Protein AF-A0A822F951-F1 (afdb_monomer_lite)

Foldseek 3Di:
DDPVVCVPDPDKDFDADPQQATQFIDPCCCVPPNDDRVVRHRHHPLVVDDPVCSVVVVVVSVVVVD

Radius of gyration: 12.86 Å; chains: 1; bounding box: 29×23×38 Å

Secondary structure (DSSP, 8-state):
---HHHHH-SS--EEE-TTSBEEEE-TTHHHHH---HHHHTTSBGGGGS-TTTHHHHHHHHHHT--

pLDDT: mean 90.5, std 10.94, range [47.44, 98.25]

Structure (mmCIF, N/CA/C/O backbone):
data_AF-A0A822F951-F1
#
_entry.id   AF-A0A822F951-F1
#
loop_
_atom_site.group_PDB
_atom_site.id
_atom_site.type_symbol
_atom_site.label_atom_id
_atom_site.label_alt_id
_atom_site.label_comp_id
_atom_site.label_asym_id
_atom_site.label_entity_id
_atom_site.label_seq_id
_atom_site.pdbx_PDB_ins_code
_atom_site.Cartn_x
_atom_site.Cartn_y
_atom_site.Cartn_z
_atom_site.occupancy
_atom_site.B_iso_or_equiv
_atom_site.auth_seq_id
_atom_site.auth_comp_id
_atom_site.auth_asym_id
_atom_site.auth_atom_id
_atom_site.pdbx_PDB_model_num
ATOM 1 N N . MET A 1 1 ? 4.009 -9.121 -24.661 1.00 47.44 1 MET A N 1
ATOM 2 C CA . MET A 1 1 ? 3.938 -7.646 -24.608 1.00 47.44 1 MET A CA 1
ATOM 3 C C . MET A 1 1 ? 3.932 -7.244 -23.141 1.00 47.44 1 MET A C 1
ATOM 5 O O . MET A 1 1 ? 3.085 -7.758 -22.423 1.00 47.44 1 MET A O 1
ATOM 9 N N . GLY A 1 2 ? 4.894 -6.440 -22.681 1.00 60.00 2 GLY A N 1
ATOM 10 C CA . GLY A 1 2 ? 4.879 -5.877 -21.322 1.00 60.00 2 GLY A CA 1
ATOM 11 C C . GLY A 1 2 ? 3.839 -4.761 -21.195 1.00 60.00 2 GLY A C 1
ATOM 12 O O . GLY A 1 2 ? 3.460 -4.158 -22.203 1.00 60.00 2 GLY A O 1
ATOM 13 N N . ASN A 1 3 ? 3.355 -4.510 -19.978 1.00 69.44 3 ASN A N 1
ATOM 14 C CA . ASN A 1 3 ? 2.404 -3.435 -19.697 1.00 69.4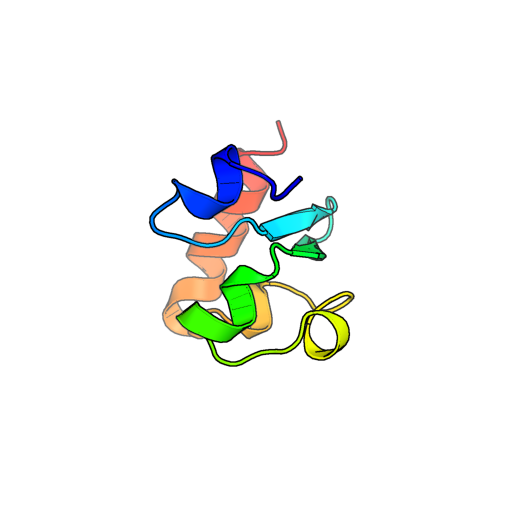4 3 ASN A CA 1
ATOM 15 C C . ASN A 1 3 ? 3.144 -2.090 -19.720 1.00 69.44 3 ASN A C 1
ATOM 17 O O . ASN A 1 3 ? 3.550 -1.590 -18.676 1.00 69.44 3 ASN A O 1
ATOM 21 N N . VAL A 1 4 ? 3.272 -1.495 -20.913 1.00 77.94 4 VAL A N 1
ATOM 22 C CA . VAL A 1 4 ? 3.994 -0.232 -21.178 1.00 77.94 4 VAL A CA 1
ATOM 23 C C . VAL A 1 4 ? 3.626 0.886 -20.194 1.00 77.94 4 VAL A C 1
ATOM 25 O O . VAL A 1 4 ? 4.477 1.689 -19.832 1.00 77.94 4 VAL A O 1
ATOM 28 N N . LEU A 1 5 ? 2.372 0.924 -19.729 1.00 78.88 5 LEU A N 1
ATOM 29 C CA . LEU A 1 5 ? 1.912 1.901 -18.743 1.00 78.88 5 LEU A CA 1
ATOM 30 C C . LEU A 1 5 ? 2.607 1.733 -17.381 1.00 78.88 5 LEU A C 1
ATOM 32 O O . LEU A 1 5 ? 3.067 2.712 -16.809 1.00 78.88 5 LEU A O 1
ATOM 36 N N . LEU A 1 6 ? 2.708 0.497 -16.882 1.00 78.75 6 LEU A N 1
ATOM 37 C CA . LEU A 1 6 ? 3.361 0.197 -15.604 1.00 78.75 6 LEU A CA 1
ATOM 38 C C . LEU A 1 6 ? 4.878 0.360 -15.710 1.00 78.75 6 LEU A C 1
ATOM 40 O O . LEU A 1 6 ? 5.502 0.837 -14.771 1.00 78.75 6 LEU A O 1
ATOM 44 N N . ASP A 1 7 ? 5.452 0.015 -16.864 1.00 73.00 7 ASP A N 1
ATOM 45 C CA . ASP A 1 7 ? 6.888 0.163 -17.116 1.00 73.00 7 ASP A CA 1
ATOM 46 C C . ASP A 1 7 ? 7.306 1.644 -17.235 1.00 73.00 7 ASP A C 1
ATOM 48 O O . ASP A 1 7 ? 8.446 1.992 -16.937 1.00 73.00 7 ASP A O 1
ATOM 52 N N . ALA A 1 8 ? 6.391 2.529 -17.653 1.00 82.44 8 ALA A N 1
ATOM 53 C CA . ALA A 1 8 ? 6.623 3.974 -17.724 1.00 82.44 8 ALA A CA 1
ATOM 54 C C . ALA A 1 8 ? 6.371 4.704 -16.390 1.00 82.44 8 ALA A C 1
ATOM 56 O O . ALA A 1 8 ? 6.794 5.852 -16.226 1.00 82.44 8 ALA A O 1
ATOM 57 N N . MET A 1 9 ? 5.670 4.073 -15.443 1.00 85.94 9 MET A N 1
ATOM 58 C CA . MET A 1 9 ? 5.403 4.654 -14.131 1.00 85.94 9 MET A CA 1
ATOM 59 C C . MET A 1 9 ? 6.657 4.620 -13.255 1.00 85.94 9 MET A C 1
ATOM 61 O O . MET A 1 9 ? 7.274 3.578 -13.059 1.00 85.94 9 MET A O 1
ATOM 65 N N . GLN A 1 10 ? 6.981 5.753 -12.630 1.00 87.44 10 GLN A N 1
ATOM 66 C CA . GLN A 1 10 ? 7.965 5.811 -11.545 1.00 87.44 10 GLN A CA 1
ATOM 67 C C . GLN A 1 10 ? 7.299 5.441 -10.211 1.00 87.44 10 GLN A C 1
ATOM 69 O O . GLN A 1 10 ? 7.240 6.251 -9.288 1.00 87.44 10 GLN A O 1
ATOM 74 N N . GLY A 1 11 ? 6.748 4.230 -10.121 1.00 90.69 11 GLY A N 1
ATOM 75 C CA . GLY A 1 11 ? 6.114 3.752 -8.899 1.00 90.69 11 GLY A CA 1
ATOM 76 C C . GLY A 1 11 ? 5.560 2.335 -8.993 1.00 90.69 11 GLY A C 1
ATOM 77 O O . GLY A 1 11 ? 5.867 1.556 -9.899 1.00 90.69 11 GLY A O 1
ATOM 78 N N . THR A 1 12 ? 4.708 2.011 -8.026 1.00 92.38 12 THR A N 1
ATOM 79 C CA . THR A 1 12 ? 3.938 0.770 -7.996 1.00 92.38 12 THR A CA 1
ATOM 80 C C . THR A 1 12 ? 2.451 1.091 -7.988 1.00 92.38 12 THR A C 1
ATOM 82 O O . THR A 1 12 ? 2.025 2.086 -7.403 1.00 92.38 12 THR A O 1
ATOM 85 N N . LEU A 1 13 ? 1.663 0.238 -8.629 1.00 93.38 13 LEU A N 1
ATOM 86 C CA . LEU A 1 13 ? 0.214 0.239 -8.524 1.00 93.38 13 LEU A CA 1
ATOM 87 C C . LEU A 1 13 ? -0.190 -0.737 -7.416 1.00 93.38 13 LEU A C 1
ATOM 89 O O . LEU A 1 13 ? 0.334 -1.851 -7.358 1.00 93.38 13 LEU A O 1
ATOM 93 N N . ILE A 1 14 ? -1.112 -0.314 -6.555 1.00 95.06 14 ILE A N 1
ATOM 94 C CA . ILE A 1 14 ? -1.716 -1.140 -5.507 1.00 95.06 14 ILE A CA 1
ATOM 95 C C . ILE A 1 14 ? -3.226 -0.953 -5.603 1.00 95.06 14 ILE A C 1
ATOM 97 O O . ILE A 1 14 ? -3.711 0.179 -5.600 1.00 95.06 14 ILE A O 1
ATOM 101 N N . CYS A 1 15 ? -3.951 -2.060 -5.691 1.00 95.56 15 CYS A N 1
ATOM 102 C CA . CYS A 1 15 ? -5.404 -2.093 -5.694 1.00 95.56 15 CYS A CA 1
ATOM 103 C C . CYS A 1 15 ? -5.892 -2.597 -4.338 1.00 95.56 15 CYS A C 1
ATOM 105 O O . CYS A 1 15 ? -5.428 -3.631 -3.848 1.00 95.56 15 CYS A O 1
ATOM 107 N N . LEU A 1 16 ? -6.844 -1.874 -3.757 1.00 96.06 16 LEU A N 1
ATOM 108 C CA . LEU A 1 16 ? -7.439 -2.184 -2.463 1.00 96.06 16 LEU A CA 1
ATOM 109 C C . LEU A 1 16 ? -8.929 -2.487 -2.632 1.00 96.06 16 LEU A C 1
ATOM 111 O O . LEU A 1 16 ? -9.570 -1.942 -3.531 1.00 96.06 16 LEU A O 1
ATOM 115 N N . ASP A 1 17 ? -9.476 -3.332 -1.763 1.00 95.31 17 ASP A N 1
ATOM 116 C CA . ASP A 1 17 ? -10.922 -3.421 -1.564 1.00 95.31 17 ASP A CA 1
ATOM 117 C C . ASP A 1 17 ? -11.430 -2.358 -0.569 1.00 95.31 17 ASP A C 1
ATOM 119 O O . ASP A 1 17 ? -10.664 -1.587 0.015 1.00 95.31 17 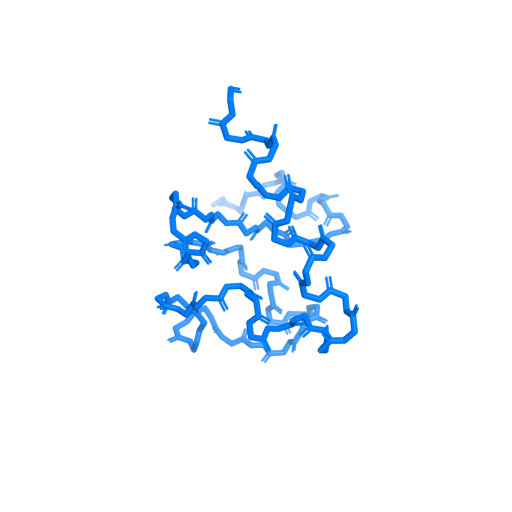ASP A O 1
ATOM 123 N N . ASN A 1 18 ? -12.743 -2.352 -0.330 1.00 92.69 18 ASN A N 1
ATOM 124 C CA . ASN A 1 18 ? -13.406 -1.404 0.574 1.00 92.69 18 ASN A CA 1
ATOM 125 C C . ASN A 1 18 ? -13.054 -1.611 2.063 1.00 92.69 18 ASN A C 1
ATOM 127 O O . ASN A 1 18 ? -13.482 -0.834 2.916 1.00 92.69 18 ASN A O 1
ATOM 131 N N . HIS A 1 19 ? -12.304 -2.662 2.394 1.00 93.81 19 HIS A N 1
ATOM 132 C CA . HIS A 1 19 ? -11.780 -2.942 3.729 1.00 93.81 19 HIS A CA 1
ATOM 133 C C . HIS A 1 19 ? -10.271 -2.665 3.819 1.00 93.81 19 HIS A C 1
ATOM 135 O O . HIS A 1 19 ? -9.625 -3.059 4.794 1.00 93.81 19 HIS A O 1
ATOM 141 N N . ASN A 1 20 ? -9.710 -1.944 2.840 1.00 95.12 20 ASN A N 1
ATOM 142 C CA . ASN A 1 20 ? -8.291 -1.607 2.737 1.00 95.12 20 ASN A CA 1
ATOM 143 C C . ASN A 1 20 ? -7.388 -2.850 2.623 1.00 95.12 20 ASN A C 1
ATOM 145 O O . ASN A 1 20 ? -6.217 -2.814 3.024 1.00 95.12 20 ASN A O 1
ATOM 149 N N . ILE A 1 21 ? -7.932 -3.957 2.109 1.00 97.38 21 ILE A N 1
ATOM 150 C CA . ILE A 1 21 ? -7.196 -5.192 1.851 1.00 97.38 21 ILE A CA 1
ATOM 151 C C . ILE A 1 21 ? -6.614 -5.139 0.446 1.00 97.38 21 ILE A C 1
ATOM 153 O O . ILE A 1 21 ? -7.301 -4.797 -0.515 1.00 97.38 21 ILE A O 1
ATOM 157 N N . ILE A 1 22 ? -5.336 -5.488 0.325 1.00 98.06 22 ILE A N 1
ATOM 158 C CA . ILE A 1 22 ? -4.629 -5.537 -0.952 1.00 98.06 22 ILE A CA 1
ATOM 159 C C . ILE A 1 22 ? -5.182 -6.700 -1.780 1.00 98.06 22 ILE A C 1
ATOM 161 O O . ILE A 1 22 ? -5.004 -7.863 -1.418 1.00 98.06 22 ILE A O 1
ATOM 165 N N . ILE A 1 23 ? -5.822 -6.388 -2.906 1.00 98.00 23 ILE A N 1
ATOM 166 C CA . ILE A 1 23 ? -6.394 -7.386 -3.8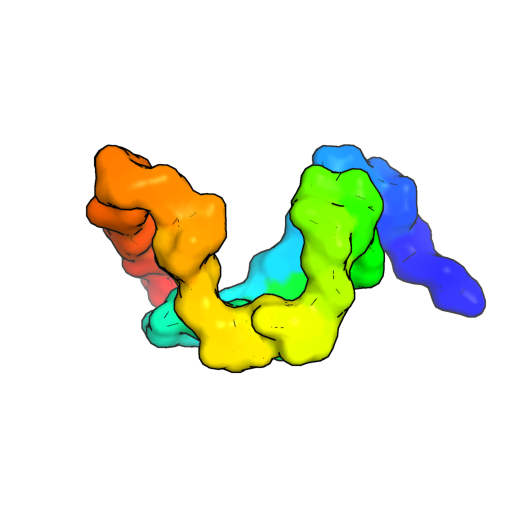24 1.00 98.00 23 ILE A CA 1
ATOM 167 C C . ILE A 1 23 ? -5.543 -7.603 -5.077 1.00 98.00 23 ILE A C 1
ATOM 169 O O . ILE A 1 23 ? -5.616 -8.674 -5.675 1.00 98.00 23 ILE A O 1
ATOM 173 N N . ASP A 1 24 ? -4.725 -6.620 -5.463 1.00 96.75 24 ASP A N 1
ATOM 174 C CA . ASP A 1 24 ? -3.755 -6.745 -6.554 1.00 96.75 24 ASP A CA 1
ATOM 175 C C . ASP A 1 24 ? -2.630 -5.708 -6.410 1.00 96.75 24 ASP A C 1
ATOM 177 O O . ASP A 1 24 ? -2.806 -4.655 -5.791 1.00 96.75 24 ASP A O 1
ATOM 181 N N . VAL A 1 25 ? -1.472 -5.995 -6.996 1.00 95.62 25 VAL A N 1
ATOM 182 C CA . VAL A 1 25 ? -0.290 -5.123 -7.002 1.00 95.62 25 VAL A CA 1
ATOM 183 C C . VAL A 1 25 ? 0.496 -5.299 -8.293 1.00 95.62 25 VAL A C 1
ATOM 185 O O . VAL A 1 25 ? 0.587 -6.400 -8.825 1.00 95.62 25 VAL A O 1
ATOM 188 N N . SER A 1 26 ? 1.139 -4.252 -8.805 1.00 93.88 26 SER A N 1
ATOM 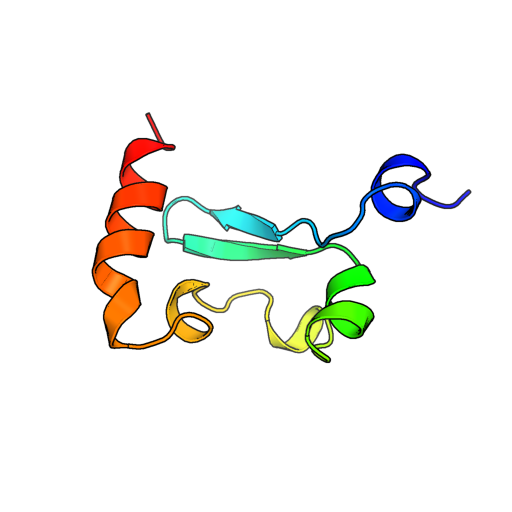189 C CA . SER A 1 26 ? 2.045 -4.414 -9.948 1.00 93.88 26 SER A CA 1
ATOM 190 C C . SER A 1 26 ? 3.324 -5.159 -9.561 1.00 93.88 26 SER A C 1
ATOM 192 O O . SER A 1 26 ? 3.833 -5.030 -8.450 1.00 93.88 26 SER A O 1
ATOM 194 N N . LYS A 1 27 ? 3.929 -5.873 -10.521 1.00 91.75 27 LYS A N 1
ATOM 195 C CA . LYS A 1 27 ? 5.212 -6.583 -10.329 1.00 91.75 27 LYS A CA 1
ATOM 196 C C . LYS A 1 27 ? 6.368 -5.674 -9.890 1.00 91.75 27 LYS A C 1
ATOM 198 O O . LYS A 1 27 ? 7.357 -6.161 -9.352 1.00 91.75 27 LYS A O 1
ATOM 203 N N . THR A 1 28 ? 6.251 -4.362 -10.106 1.00 92.75 28 THR A N 1
ATOM 204 C CA . THR A 1 28 ? 7.231 -3.367 -9.653 1.00 92.75 28 THR A CA 1
ATOM 205 C C . THR A 1 28 ? 7.325 -3.263 -8.129 1.00 92.75 28 THR A C 1
ATOM 207 O O . THR A 1 28 ? 8.339 -2.767 -7.644 1.00 92.75 28 THR A O 1
ATOM 210 N N . ILE A 1 29 ? 6.360 -3.794 -7.367 1.00 94.81 29 ILE A N 1
ATOM 211 C CA . ILE A 1 29 ? 6.392 -3.813 -5.898 1.00 94.81 29 ILE A CA 1
ATOM 212 C C . ILE A 1 29 ? 7.688 -4.423 -5.344 1.00 94.81 29 ILE A C 1
ATOM 214 O O . ILE A 1 29 ? 8.272 -3.882 -4.406 1.00 94.81 29 ILE A O 1
ATOM 218 N N . LYS A 1 30 ? 8.212 -5.467 -5.998 1.00 94.75 30 LYS A N 1
ATOM 219 C CA . LYS A 1 30 ? 9.482 -6.097 -5.631 1.00 94.75 30 LYS A CA 1
ATOM 220 C C . LYS A 1 30 ? 10.667 -5.146 -5.774 1.00 94.75 30 LYS A C 1
ATOM 222 O O . LYS A 1 30 ? 11.569 -5.155 -4.947 1.00 94.75 30 LYS A O 1
ATOM 227 N N . ASN A 1 31 ? 10.664 -4.306 -6.805 1.00 92.44 31 ASN A N 1
ATOM 228 C CA . ASN A 1 31 ? 11.761 -3.377 -7.067 1.00 92.44 31 ASN A CA 1
ATOM 229 C C . ASN A 1 31 ? 11.740 -2.182 -6.106 1.00 92.44 31 ASN A C 1
ATOM 231 O O . ASN A 1 31 ? 12.800 -1.691 -5.735 1.00 92.44 31 ASN A O 1
ATOM 235 N N . TYR A 1 32 ? 10.549 -1.715 -5.719 1.00 92.50 32 TYR A N 1
ATOM 236 C CA . TYR A 1 32 ? 10.395 -0.549 -4.843 1.00 92.50 32 TYR A CA 1
ATOM 237 C C . TYR A 1 32 ? 10.459 -0.901 -3.352 1.00 92.50 32 TYR A C 1
ATOM 239 O O . TYR A 1 32 ? 11.049 -0.151 -2.581 1.00 92.50 32 TYR A O 1
ATOM 247 N N . PHE A 1 33 ? 9.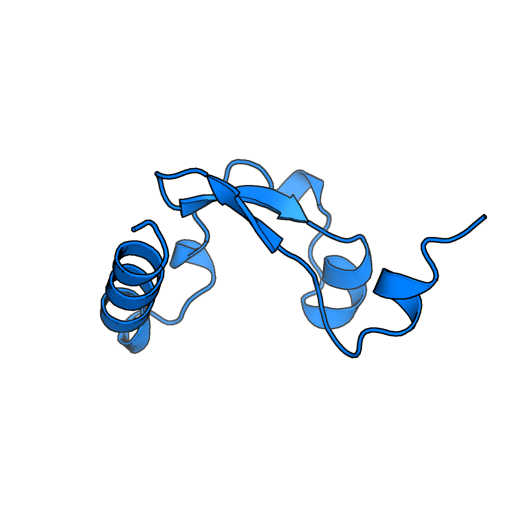865 -2.027 -2.950 1.00 94.50 33 PHE A N 1
ATOM 248 C CA . PHE A 1 33 ? 9.681 -2.388 -1.540 1.00 94.50 33 PHE A CA 1
ATOM 249 C C . PHE A 1 33 ? 10.249 -3.764 -1.170 1.00 94.50 33 PHE A C 1
ATOM 251 O O . PHE A 1 33 ? 10.329 -4.084 0.010 1.00 94.50 33 PHE A O 1
ATOM 258 N N . GLY A 1 34 ? 10.658 -4.582 -2.145 1.00 95.75 34 GLY A N 1
ATOM 259 C CA . GLY A 1 34 ? 11.279 -5.890 -1.899 1.00 95.75 34 GLY A CA 1
ATOM 260 C C . GLY A 1 34 ? 10.312 -7.064 -1.742 1.00 95.75 34 GLY A C 1
ATOM 261 O O . GLY A 1 34 ? 10.773 -8.200 -1.706 1.00 95.75 34 GLY A O 1
ATOM 262 N N . PHE A 1 35 ? 9.001 -6.819 -1.696 1.00 96.56 35 PHE A N 1
ATOM 263 C CA . PHE A 1 35 ? 7.992 -7.864 -1.510 1.00 96.56 35 PHE A CA 1
ATOM 264 C C . PHE A 1 35 ? 7.638 -8.595 -2.808 1.00 96.56 35 PHE A C 1
ATOM 266 O O . PHE A 1 35 ? 7.532 -7.986 -3.877 1.00 96.56 35 PHE A O 1
ATOM 273 N N . GLU A 1 36 ? 7.368 -9.891 -2.708 1.00 97.00 36 GLU A N 1
ATOM 274 C CA . GLU A 1 36 ? 6.634 -10.642 -3.722 1.00 97.00 36 GLU A CA 1
ATOM 275 C C . GLU A 1 36 ? 5.128 -10.372 -3.596 1.00 97.00 36 GLU A C 1
ATOM 277 O O . GLU A 1 36 ? 4.589 -10.198 -2.503 1.00 97.00 36 GLU A O 1
ATOM 282 N N . GLN A 1 37 ? 4.406 -10.397 -4.720 1.00 96.00 37 GLN A N 1
ATOM 283 C CA . GLN A 1 37 ? 2.956 -10.141 -4.725 1.00 96.00 37 GLN A CA 1
ATOM 284 C C . GLN A 1 37 ? 2.206 -11.111 -3.790 1.00 96.00 37 GLN A C 1
ATOM 286 O O . GLN A 1 37 ? 1.292 -10.714 -3.070 1.00 96.00 37 GLN A O 1
ATOM 291 N N . SER A 1 38 ? 2.633 -12.378 -3.759 1.00 96.69 38 SER A N 1
ATOM 292 C CA . SER A 1 38 ? 2.047 -13.426 -2.917 1.00 96.69 38 SER A CA 1
ATOM 293 C C . SER A 1 38 ? 2.232 -13.207 -1.415 1.00 96.69 38 SER A C 1
ATOM 295 O O . SER A 1 38 ? 1.537 -13.848 -0.635 1.00 96.69 38 SER A O 1
ATOM 297 N N . GLU A 1 39 ? 3.174 -12.358 -1.001 1.00 97.25 39 GLU A N 1
ATOM 298 C CA . GLU A 1 39 ? 3.417 -12.069 0.418 1.00 97.25 39 GLU A CA 1
ATOM 299 C C . GLU A 1 39 ? 2.460 -11.011 0.963 1.00 97.25 39 GLU A C 1
ATOM 301 O O . GLU A 1 39 ? 2.242 -10.953 2.171 1.00 97.25 39 GLU A O 1
ATOM 306 N N . ILE A 1 40 ? 1.899 -10.171 0.087 1.00 97.25 40 ILE A N 1
ATOM 307 C CA . ILE A 1 40 ? 1.152 -8.977 0.499 1.00 97.25 40 ILE A CA 1
ATOM 308 C C . ILE A 1 40 ? -0.315 -8.980 0.074 1.00 97.25 40 ILE A C 1
ATOM 310 O O . ILE A 1 40 ? -1.124 -8.302 0.704 1.00 97.25 40 ILE A O 1
ATOM 314 N N . ILE A 1 41 ? -0.686 -9.737 -0.963 1.00 97.94 41 ILE A N 1
ATOM 315 C CA . ILE A 1 41 ? -2.095 -9.907 -1.336 1.00 97.94 41 ILE A CA 1
ATOM 316 C C . ILE A 1 41 ? -2.854 -10.548 -0.165 1.00 97.94 41 ILE A C 1
ATOM 318 O O . ILE A 1 41 ? -2.408 -11.531 0.424 1.00 97.94 41 ILE A O 1
ATOM 322 N N . GLY A 1 42 ? -4.015 -9.985 0.168 1.00 98.25 42 GLY A N 1
ATOM 323 C CA . GLY A 1 42 ? -4.840 -10.392 1.306 1.00 98.25 42 GLY A CA 1
ATOM 324 C C . GLY A 1 42 ? -4.463 -9.730 2.634 1.00 98.25 42 GLY A C 1
ATOM 325 O O . GLY A 1 42 ? -5.192 -9.887 3.613 1.00 98.25 42 GLY A O 1
ATOM 326 N N . LEU A 1 43 ? -3.369 -8.963 2.689 1.00 98.25 43 LEU A N 1
ATOM 327 C CA . LEU A 1 43 ? -3.013 -8.171 3.864 1.00 98.25 43 LEU A CA 1
ATOM 328 C C . LEU A 1 43 ? -3.667 -6.786 3.823 1.00 98.25 43 LEU A C 1
ATOM 330 O O . LEU A 1 43 ? -3.943 -6.233 2.758 1.00 98.25 43 LEU A O 1
ATOM 334 N N . SER A 1 44 ? -3.882 -6.199 5.002 1.00 97.62 44 SER A N 1
ATOM 335 C CA . SER A 1 44 ? -4.285 -4.796 5.101 1.00 97.62 44 SER A CA 1
ATOM 336 C C . SER A 1 44 ? -3.113 -3.886 4.741 1.00 97.62 44 SER A C 1
ATOM 338 O O . SER A 1 44 ? -2.019 -4.038 5.290 1.00 97.62 44 SER A O 1
ATOM 340 N N . ILE A 1 45 ? -3.356 -2.886 3.890 1.00 97.06 45 ILE A N 1
ATOM 341 C CA . ILE A 1 45 ? -2.341 -1.886 3.519 1.00 97.06 45 ILE A CA 1
ATOM 342 C C . ILE A 1 45 ? -1.798 -1.119 4.735 1.00 97.06 45 ILE A C 1
ATOM 344 O O . ILE A 1 45 ? -0.652 -0.679 4.729 1.00 97.06 45 ILE A O 1
ATOM 348 N N . LEU A 1 46 ? -2.584 -1.008 5.813 1.00 97.00 46 LEU A N 1
ATOM 349 C CA . LEU A 1 46 ? -2.199 -0.292 7.033 1.00 97.00 46 LEU A CA 1
ATOM 350 C C . LEU A 1 46 ? -1.010 -0.938 7.761 1.00 97.00 46 LEU A C 1
ATOM 352 O O . LEU A 1 46 ? -0.320 -0.252 8.513 1.00 97.00 46 LEU A O 1
ATOM 356 N N . LEU A 1 47 ? -0.732 -2.226 7.521 1.00 96.56 47 LEU A N 1
ATOM 357 C CA . LEU A 1 47 ? 0.439 -2.913 8.080 1.00 96.56 47 LEU A CA 1
ATOM 358 C C . LEU A 1 47 ? 1.766 -2.346 7.555 1.00 96.56 47 LEU A C 1
ATOM 360 O O . LEU A 1 47 ? 2.784 -2.468 8.231 1.00 96.56 47 LEU A O 1
ATOM 364 N N . PHE A 1 48 ? 1.750 -1.714 6.380 1.00 95.81 48 PHE A N 1
ATOM 365 C CA . PHE A 1 48 ? 2.933 -1.157 5.717 1.00 95.81 48 PHE A CA 1
ATOM 366 C C . PHE A 1 48 ? 3.115 0.344 5.971 1.00 95.81 48 PHE A C 1
ATOM 368 O O . PHE A 1 48 ? 4.060 0.945 5.465 1.00 95.81 48 PHE A O 1
ATOM 375 N N . ILE A 1 49 ? 2.210 0.952 6.739 1.00 96.06 49 ILE A N 1
ATOM 376 C CA . ILE A 1 49 ? 2.255 2.363 7.114 1.00 96.06 49 ILE A CA 1
ATOM 377 C C . ILE A 1 49 ? 2.793 2.475 8.539 1.00 96.06 49 ILE A C 1
ATOM 379 O O . ILE A 1 49 ? 2.418 1.687 9.415 1.00 96.06 49 ILE A O 1
ATOM 383 N N . GLU A 1 50 ? 3.665 3.459 8.765 1.00 96.81 50 GLU A N 1
ATOM 384 C CA . GLU A 1 50 ? 4.183 3.776 10.095 1.00 96.81 50 GLU A CA 1
ATOM 385 C C . GLU A 1 50 ? 3.043 4.053 11.079 1.00 96.81 50 GLU A C 1
ATOM 387 O O . GLU A 1 50 ? 2.051 4.701 10.738 1.00 96.81 50 GLU A O 1
ATOM 392 N N . ASP A 1 51 ? 3.198 3.583 12.320 1.00 96.38 51 ASP A N 1
ATOM 393 C CA . ASP A 1 51 ? 2.159 3.655 13.354 1.00 96.38 51 ASP A CA 1
ATOM 394 C C . ASP A 1 51 ? 1.606 5.078 13.543 1.00 96.38 51 ASP A C 1
ATOM 396 O O . ASP A 1 51 ? 0.399 5.244 13.709 1.00 96.38 51 ASP A O 1
ATOM 400 N N . SER A 1 52 ? 2.464 6.102 13.468 1.00 97.31 52 SER A N 1
ATOM 401 C CA . SER A 1 52 ? 2.075 7.512 13.611 1.00 97.31 52 SER A CA 1
ATOM 402 C C . SER A 1 52 ? 1.213 8.044 12.464 1.00 97.31 52 SER A C 1
ATOM 404 O O . SER A 1 52 ? 0.461 8.994 12.667 1.00 97.31 52 SER A O 1
ATOM 406 N N . GLU A 1 53 ? 1.288 7.435 11.280 1.00 97.50 53 GLU A N 1
ATOM 407 C CA . GLU A 1 53 ? 0.597 7.889 10.066 1.00 97.50 53 GLU A CA 1
ATOM 408 C C . GLU A 1 53 ? -0.656 7.058 9.741 1.00 97.50 53 GLU A C 1
ATOM 410 O O . GLU A 1 53 ? -1.481 7.473 8.920 1.00 97.50 53 GLU A O 1
ATOM 415 N N . ARG A 1 54 ? -0.848 5.902 10.396 1.00 95.75 54 ARG A N 1
ATOM 416 C CA . ARG A 1 54 ? -1.949 4.964 10.102 1.00 95.75 54 ARG A CA 1
ATOM 417 C C . ARG A 1 54 ? -3.329 5.611 10.133 1.00 95.75 54 ARG A C 1
ATOM 419 O O . ARG A 1 54 ? -4.109 5.401 9.207 1.00 95.75 54 ARG A O 1
ATOM 426 N N . ASP A 1 55 ? -3.625 6.408 11.156 1.00 95.19 55 ASP A N 1
ATOM 427 C CA . ASP A 1 55 ? -4.943 7.040 11.310 1.00 95.19 55 ASP A CA 1
ATOM 428 C C . ASP A 1 55 ? -5.216 8.085 10.223 1.00 95.19 55 ASP A C 1
ATOM 430 O O . ASP A 1 55 ? -6.341 8.209 9.733 1.00 95.19 55 ASP A O 1
ATOM 434 N N . SER A 1 56 ? -4.187 8.846 9.842 1.00 95.88 56 SER A N 1
ATOM 435 C CA . SER A 1 56 ? -4.274 9.843 8.771 1.00 95.88 56 SER A CA 1
ATOM 436 C C . SER A 1 56 ? -4.525 9.159 7.427 1.00 95.88 56 SER A C 1
ATOM 438 O O . SER A 1 56 ? -5.451 9.514 6.694 1.00 95.88 56 SER A O 1
ATOM 440 N N . PHE A 1 57 ? -3.768 8.096 7.152 1.00 94.81 57 PHE A N 1
ATOM 441 C CA . PHE A 1 57 ? -3.898 7.324 5.925 1.00 94.81 57 PHE A CA 1
ATOM 442 C C . PHE A 1 57 ? -5.242 6.584 5.831 1.00 94.81 57 PHE A C 1
ATOM 444 O O . PHE A 1 57 ? -5.893 6.615 4.788 1.00 94.81 57 PHE A O 1
ATOM 451 N N . ALA A 1 58 ? -5.725 5.988 6.926 1.00 93.50 58 ALA A N 1
ATOM 452 C CA . ALA A 1 58 ? -7.033 5.329 6.963 1.00 93.50 58 ALA A CA 1
ATOM 453 C C . ALA A 1 58 ? -8.189 6.303 6.658 1.00 93.50 58 ALA A C 1
ATOM 455 O O . ALA A 1 58 ? -9.138 5.950 5.948 1.00 93.50 58 ALA A O 1
ATOM 456 N N . LYS A 1 59 ? -8.096 7.551 7.139 1.00 93.94 59 LYS A N 1
ATOM 457 C CA . LYS A 1 59 ? -9.061 8.611 6.804 1.00 93.94 59 LYS A CA 1
ATOM 458 C C . LYS A 1 59 ? -9.010 8.977 5.322 1.00 93.94 59 LYS A C 1
ATOM 460 O O . LYS A 1 59 ? -10.066 9.092 4.707 1.00 93.94 59 LYS A O 1
ATOM 465 N N . PHE A 1 60 ? -7.813 9.100 4.747 1.00 93.00 60 PHE A N 1
ATOM 466 C CA . PHE A 1 60 ? -7.632 9.367 3.316 1.00 93.00 60 PHE A CA 1
ATOM 467 C C . PHE A 1 60 ? -8.265 8.281 2.426 1.00 93.00 60 PHE A C 1
ATOM 469 O O . PHE A 1 60 ? -8.963 8.592 1.458 1.00 93.00 60 PHE A O 1
ATOM 476 N N . LEU A 1 61 ? -8.091 7.002 2.774 1.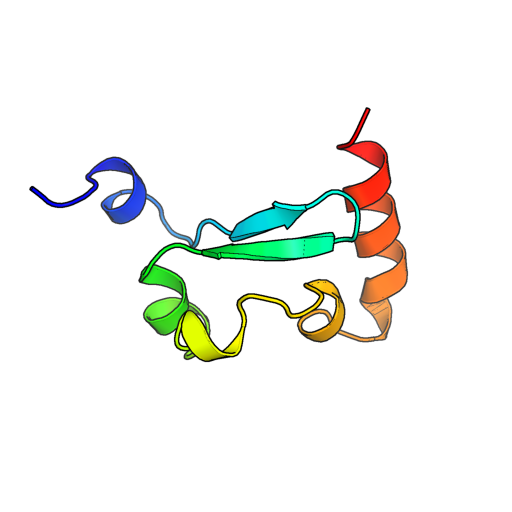00 92.19 61 LEU A N 1
ATOM 477 C CA . LEU A 1 61 ? -8.726 5.898 2.041 1.00 92.19 61 LEU A CA 1
ATOM 478 C C . LEU A 1 61 ? -10.258 5.968 2.118 1.00 92.19 61 LEU A C 1
ATOM 480 O O . LEU A 1 61 ? -10.948 5.806 1.109 1.00 92.19 61 LEU A O 1
ATOM 484 N N . SER A 1 62 ? -10.785 6.296 3.299 1.00 88.81 62 SER A N 1
ATOM 485 C CA . SER A 1 62 ? -12.230 6.430 3.517 1.00 88.81 62 SER A CA 1
ATOM 486 C C . SER A 1 62 ? -12.837 7.582 2.707 1.00 88.81 62 SER A C 1
ATOM 488 O O . SER A 1 62 ? -13.933 7.431 2.182 1.00 88.81 62 SER A O 1
ATOM 490 N N . SER A 1 63 ? -12.124 8.705 2.541 1.00 85.94 63 SER A N 1
ATOM 491 C CA . SER A 1 63 ? -12.609 9.856 1.758 1.00 85.94 63 SER A CA 1
ATOM 492 C C . SER A 1 63 ? -12.572 9.658 0.241 1.00 85.94 63 SER A C 1
ATOM 494 O O . SER A 1 63 ? -13.167 10.440 -0.488 1.00 85.94 63 SER A O 1
ATOM 496 N N . THR A 1 64 ? -11.838 8.654 -0.243 1.00 74.06 64 THR A N 1
ATOM 497 C CA . THR A 1 64 ? -11.699 8.372 -1.685 1.00 74.06 64 THR A CA 1
ATOM 498 C C . THR A 1 64 ? -12.674 7.283 -2.150 1.00 74.06 64 THR A C 1
ATOM 500 O O . THR A 1 64 ? -12.755 6.990 -3.338 1.00 74.06 64 THR A O 1
ATOM 503 N N . SER A 1 65 ? -13.404 6.674 -1.209 1.00 62.69 65 SER A N 1
ATOM 504 C CA . SER A 1 65 ? -14.387 5.613 -1.460 1.00 62.69 65 SER A CA 1
ATOM 505 C C . SER A 1 65 ? -15.816 6.148 -1.676 1.00 62.69 65 SER A C 1
ATOM 507 O O . SER A 1 65 ? -16.750 5.347 -1.720 1.00 62.69 65 SER A O 1
ATOM 509 N N . GLU A 1 66 ? -15.986 7.475 -1.780 1.00 53.78 66 GLU A N 1
ATOM 510 C CA . GLU A 1 66 ? -17.256 8.166 -2.081 1.00 53.78 66 GLU A CA 1
ATOM 511 C C . GLU A 1 66 ? -17.446 8.446 -3.580 1.00 53.78 66 GLU A C 1
ATOM 513 O O . GLU A 1 66 ? -16.459 8.818 -4.259 1.00 53.78 66 GLU A O 1
#

Sequence (66 aa):
MGNVLLDAMQGTLICLDNHNIIIDVSKTIKNYFGFEQSEIIGLSILLFIEDSERDSFAKFLSSTSE